Protein AF-Q9AQ49-F1 (afdb_monomer_lite)

InterPro domains:
  IPR006016 UspA [PF00582] (4-62)

Organism: Klebsiella pneumoniae (NCBI:txid573)

Secondary structure (DSSP, 8-state):
-----EEEEE--TT-S--HHHHHHHHHHHHH--EEEEE-----GGGG-TTTS-HHHHHHHHHHHHHHHHTT-

Radius of gyration: 16.84 Å; chains: 1; bounding box: 34×16×50 Å

Foldseek 3Di:
DQPDQEAEAEADLPDLDRVSVVVVVVCCVPRNHDYDYDYDDDDCLCVPPVPDDPVRSVVVVVVRVVVSVVSD

Structure (mmCIF, N/CA/C/O backbone):
data_AF-Q9AQ49-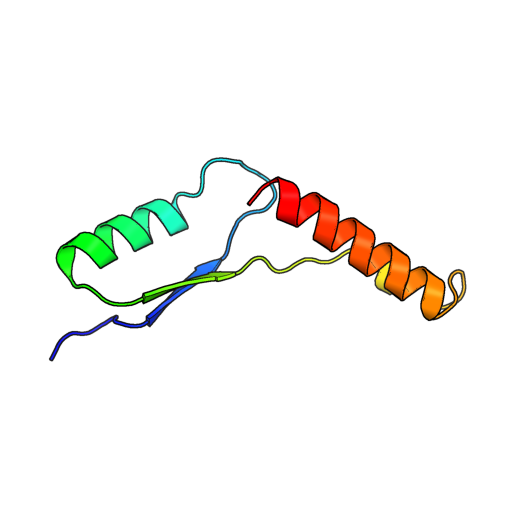F1
#
_entry.id   AF-Q9AQ49-F1
#
loop_
_atom_site.group_PDB
_atom_site.id
_atom_site.type_symbol
_atom_site.label_atom_id
_atom_site.label_alt_id
_atom_site.label_comp_id
_atom_site.label_asym_id
_atom_site.label_entity_id
_atom_site.label_seq_id
_atom_site.pdbx_PDB_ins_code
_atom_site.Cartn_x
_atom_site.Cartn_y
_atom_site.Cartn_z
_atom_site.occupancy
_atom_site.B_iso_or_equiv
_atom_site.auth_seq_id
_atom_site.auth_comp_id
_atom_site.auth_asym_id
_atom_site.auth_atom_id
_atom_site.pdbx_PDB_model_num
ATOM 1 N N . MET A 1 1 ? -5.694 1.564 29.889 1.00 63.44 1 MET A N 1
ATOM 2 C CA . MET A 1 1 ? -4.744 1.843 28.785 1.00 63.44 1 MET A CA 1
ATOM 3 C C . MET A 1 1 ? -5.480 1.738 27.459 1.00 63.44 1 MET A C 1
ATOM 5 O O . MET A 1 1 ? -6.113 0.714 27.230 1.00 63.44 1 MET A O 1
ATOM 9 N N . ALA A 1 2 ? -5.414 2.764 26.608 1.00 67.69 2 ALA A N 1
ATOM 10 C CA . ALA A 1 2 ? -5.975 2.695 25.260 1.00 67.69 2 ALA A CA 1
ATOM 11 C C . ALA A 1 2 ? -5.082 1.799 24.382 1.00 67.69 2 ALA A C 1
ATOM 13 O O . ALA A 1 2 ? -3.938 2.145 24.093 1.00 67.69 2 ALA A O 1
ATOM 14 N N . LYS A 1 3 ? -5.574 0.609 24.020 1.00 83.62 3 LYS A N 1
ATOM 15 C CA . LYS A 1 3 ? -4.887 -0.317 23.103 1.00 83.62 3 LYS A CA 1
ATOM 16 C C . LYS A 1 3 ? -5.160 0.095 21.647 1.00 83.62 3 LYS A C 1
ATOM 18 O O . LYS A 1 3 ? -6.099 0.841 21.387 1.00 83.62 3 LYS A O 1
ATOM 23 N N . TYR A 1 4 ? -4.340 -0.387 20.711 1.00 89.06 4 TYR A N 1
ATOM 24 C CA . TYR A 1 4 ? -4.549 -0.242 19.257 1.00 89.06 4 TYR A CA 1
ATOM 25 C C . TYR A 1 4 ? -4.536 1.201 18.717 1.00 89.06 4 TYR A C 1
ATOM 27 O O . TYR A 1 4 ? -5.301 1.551 17.827 1.00 89.06 4 TYR A O 1
ATOM 35 N N . GLN A 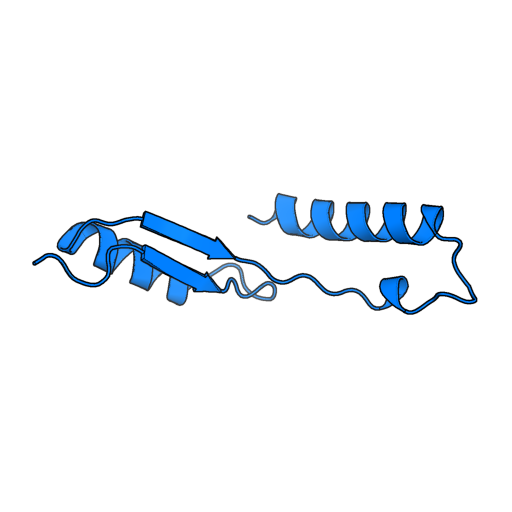1 5 ? -3.633 2.042 19.230 1.00 95.19 5 GLN A N 1
ATOM 36 C CA . GLN A 1 5 ? -3.523 3.449 18.813 1.00 95.19 5 GLN A CA 1
ATOM 37 C C . GLN A 1 5 ? -2.815 3.664 17.468 1.00 95.19 5 GLN A C 1
ATOM 39 O O . GLN A 1 5 ? -2.885 4.761 16.928 1.00 95.19 5 GLN A O 1
ATOM 44 N N . ASN A 1 6 ? -2.141 2.651 16.922 1.00 96.44 6 ASN A N 1
ATOM 45 C CA . ASN A 1 6 ? -1.421 2.741 15.653 1.00 96.44 6 ASN A CA 1
ATOM 46 C C . ASN A 1 6 ? -1.887 1.616 14.730 1.00 96.44 6 ASN A C 1
ATOM 48 O O . ASN A 1 6 ? -1.438 0.478 14.860 1.00 96.44 6 ASN A O 1
ATOM 52 N N . MET A 1 7 ? -2.801 1.936 13.817 1.00 96.50 7 MET A N 1
ATOM 53 C CA . MET A 1 7 ? -3.335 0.994 12.838 1.00 96.50 7 MET A CA 1
ATOM 54 C C . MET A 1 7 ? -2.591 1.141 11.512 1.00 96.50 7 MET A C 1
ATOM 56 O O . MET A 1 7 ? -2.483 2.242 10.974 1.00 96.50 7 MET A O 1
ATOM 60 N N . LEU A 1 8 ? -2.099 0.025 10.979 1.00 97.81 8 LEU A N 1
ATOM 61 C CA . LEU A 1 8 ? -1.582 -0.066 9.618 1.00 97.81 8 LEU A CA 1
ATOM 62 C C . LEU A 1 8 ? -2.655 -0.714 8.744 1.00 97.81 8 LEU A C 1
ATOM 64 O O . LEU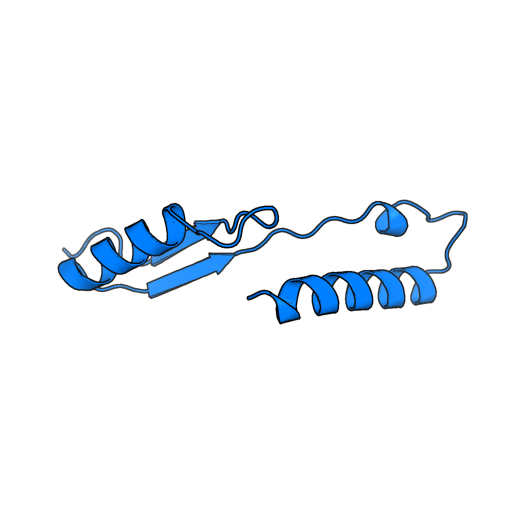 A 1 8 ? -3.088 -1.830 9.026 1.00 97.81 8 LEU A O 1
ATOM 68 N N . VAL A 1 9 ? -3.077 -0.011 7.702 1.00 97.31 9 VAL A N 1
ATOM 69 C CA . VAL A 1 9 ? -4.032 -0.498 6.708 1.00 97.31 9 VAL A CA 1
ATOM 70 C C . VAL A 1 9 ? -3.272 -0.731 5.417 1.00 97.31 9 VAL A C 1
ATOM 72 O O . VAL A 1 9 ? -2.707 0.208 4.866 1.00 97.31 9 VAL A O 1
ATOM 75 N N . VAL A 1 10 ? -3.262 -1.973 4.943 1.00 96.31 10 VAL A N 1
ATOM 76 C CA . VAL A 1 10 ? -2.758 -2.300 3.608 1.00 96.31 10 VAL A CA 1
ATOM 77 C C . VAL A 1 10 ? -3.874 -2.022 2.607 1.00 96.31 10 VAL A C 1
ATOM 79 O O . VAL A 1 10 ? -4.981 -2.531 2.776 1.00 96.31 10 VAL A O 1
ATOM 82 N N . ILE A 1 11 ? -3.590 -1.181 1.619 1.00 94.19 11 ILE A N 1
ATOM 83 C CA . ILE A 1 11 ? -4.527 -0.812 0.557 1.00 94.19 11 ILE A CA 1
ATOM 84 C C . ILE A 1 11 ? -4.488 -1.871 -0.542 1.00 94.19 11 ILE A C 1
ATOM 86 O O . ILE A 1 11 ? -3.406 -2.304 -0.940 1.00 94.19 11 ILE A O 1
ATOM 90 N N . ASP A 1 12 ? -5.663 -2.266 -1.029 1.00 91.44 12 ASP A N 1
ATOM 91 C CA . ASP A 1 12 ? -5.797 -3.135 -2.198 1.00 91.44 12 ASP A CA 1
ATOM 92 C C . ASP A 1 12 ? -5.843 -2.281 -3.475 1.00 91.44 12 ASP A C 1
ATOM 94 O O . ASP A 1 12 ? -6.835 -1.587 -3.685 1.00 91.44 12 ASP A O 1
ATOM 98 N N . PRO A 1 13 ? -4.815 -2.311 -4.341 1.00 86.88 13 PRO A N 1
ATOM 99 C CA . PRO A 1 13 ? -4.773 -1.495 -5.554 1.00 86.88 13 PRO A CA 1
ATOM 100 C C . PRO A 1 13 ? -5.733 -1.941 -6.666 1.00 86.88 13 PRO A C 1
ATOM 102 O O . PRO A 1 13 ? -5.733 -1.315 -7.728 1.00 86.88 13 PRO A O 1
ATOM 105 N N . ASN A 1 14 ? -6.471 -3.042 -6.489 1.00 87.44 14 ASN A N 1
ATOM 106 C CA . ASN A 1 14 ? -7.315 -3.625 -7.536 1.00 87.44 14 ASN A CA 1
ATOM 107 C C . ASN A 1 14 ? -8.801 -3.263 -7.401 1.00 87.44 14 ASN A C 1
ATOM 109 O O . ASN A 1 14 ? -9.598 -3.669 -8.244 1.00 87.44 14 ASN A O 1
ATOM 113 N N . GLN A 1 15 ? -9.189 -2.536 -6.351 1.00 89.50 15 GLN A N 1
ATOM 114 C CA . GLN A 1 15 ? -10.588 -2.206 -6.081 1.00 89.50 15 GLN A CA 1
ATOM 115 C C . GLN A 1 15 ? -10.732 -0.877 -5.346 1.00 89.50 15 GLN A C 1
ATOM 117 O O . GLN A 1 15 ? -10.044 -0.647 -4.361 1.00 89.50 15 GLN A O 1
ATOM 122 N N . ASP A 1 16 ? -11.688 -0.045 -5.759 1.00 88.62 16 ASP A N 1
ATOM 123 C CA . ASP A 1 16 ? -11.955 1.259 -5.131 1.00 88.62 16 ASP A CA 1
ATOM 124 C C . ASP A 1 16 ? -12.405 1.127 -3.670 1.00 88.62 16 ASP A C 1
ATOM 126 O O . ASP A 1 16 ? -11.965 1.883 -2.802 1.00 88.62 16 ASP A O 1
ATOM 130 N N . ASP A 1 17 ? -13.264 0.145 -3.367 1.00 92.75 17 ASP A N 1
ATOM 131 C CA . ASP A 1 17 ? -13.706 -0.070 -1.992 1.00 92.75 17 ASP A CA 1
ATOM 132 C C . ASP A 1 17 ? -12.574 -0.648 -1.139 1.00 92.75 17 ASP A C 1
ATOM 134 O O . ASP A 1 17 ? -11.976 -1.671 -1.470 1.00 92.75 17 ASP A O 1
ATOM 138 N N . GLN A 1 18 ? -12.336 -0.037 0.022 1.00 95.38 18 GLN A N 1
ATOM 139 C CA . GLN A 1 18 ? -11.298 -0.454 0.966 1.00 95.38 18 GLN A CA 1
ATOM 140 C C . GLN A 1 18 ? -11.924 -0.914 2.295 1.00 95.38 18 GLN A C 1
ATOM 142 O O . GLN A 1 18 ? -11.946 -0.151 3.272 1.00 95.38 18 GLN A O 1
ATOM 147 N N . PRO A 1 19 ? -12.416 -2.169 2.402 1.00 97.31 19 PRO A N 1
ATOM 148 C CA . PRO A 1 19 ? -13.023 -2.687 3.630 1.00 97.31 19 PRO A CA 1
ATOM 149 C C . PRO A 1 19 ? -12.112 -2.591 4.860 1.00 97.31 19 PRO A C 1
ATOM 151 O O . PRO A 1 19 ? -12.586 -2.304 5.963 1.00 97.31 19 PRO A O 1
ATOM 154 N N . ALA A 1 20 ? -10.801 -2.790 4.6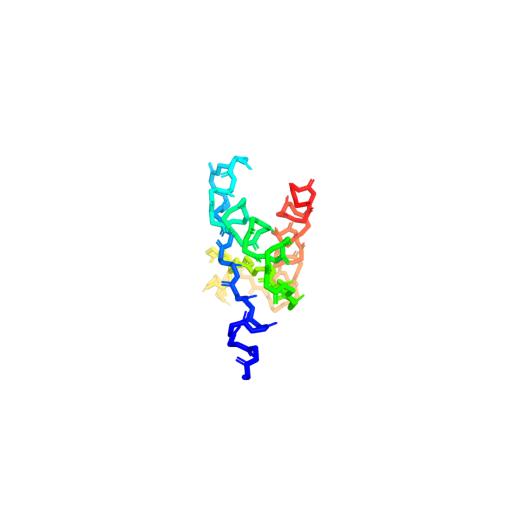75 1.00 97.12 20 ALA A N 1
ATOM 155 C CA . ALA A 1 20 ? -9.808 -2.672 5.740 1.00 97.12 20 ALA A CA 1
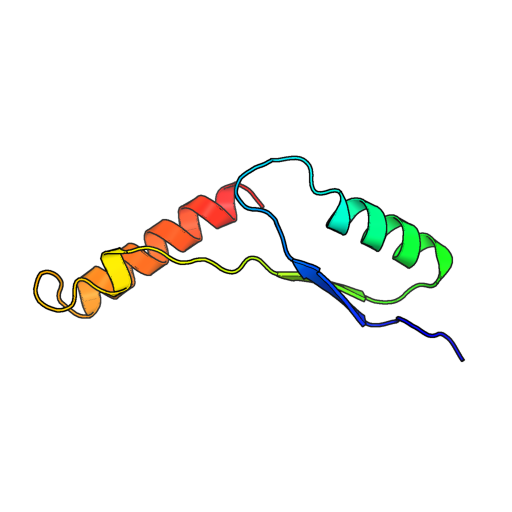ATOM 156 C C . ALA A 1 20 ? -9.693 -1.227 6.258 1.00 97.12 20 ALA A C 1
ATOM 158 O O . ALA A 1 20 ? -9.675 -1.006 7.472 1.00 97.12 20 ALA A O 1
ATOM 159 N N . LEU A 1 21 ? -9.706 -0.237 5.358 1.00 97.06 21 LEU A N 1
ATOM 160 C CA . LEU A 1 21 ? -9.703 1.179 5.724 1.00 97.06 21 LEU A CA 1
ATOM 161 C C . LEU A 1 21 ? -11.003 1.571 6.427 1.00 97.06 21 LEU A C 1
ATOM 163 O O . LEU A 1 21 ? -10.963 2.176 7.498 1.00 97.06 21 LEU A O 1
ATOM 167 N N . ARG A 1 22 ? -12.157 1.152 5.891 1.00 97.50 22 ARG A N 1
ATOM 168 C CA . ARG A 1 22 ? -13.468 1.377 6.522 1.00 97.50 22 ARG A CA 1
ATOM 169 C C . ARG A 1 22 ? -13.514 0.804 7.939 1.00 97.50 22 ARG A C 1
ATOM 171 O O . ARG A 1 22 ? -14.004 1.461 8.859 1.00 97.50 22 ARG A O 1
ATOM 178 N N . ARG A 1 23 ? -12.957 -0.394 8.148 1.00 97.69 23 ARG A N 1
ATOM 179 C CA . ARG A 1 23 ? -12.837 -0.993 9.484 1.00 97.69 23 ARG A CA 1
ATOM 180 C C . ARG A 1 23 ? -11.917 -0.181 10.397 1.00 97.69 23 ARG A C 1
ATOM 182 O O . ARG A 1 23 ? -12.266 0.016 11.559 1.00 97.69 23 ARG A O 1
ATOM 189 N N . ALA A 1 24 ? -10.781 0.296 9.899 1.00 97.12 24 ALA A N 1
ATOM 190 C CA . ALA A 1 24 ? -9.862 1.115 10.685 1.00 97.12 24 ALA A CA 1
ATOM 191 C C . ALA A 1 24 ? -10.491 2.455 11.099 1.00 97.12 24 ALA A C 1
ATOM 193 O O . ALA A 1 24 ? -10.362 2.848 12.256 1.00 97.12 24 ALA A O 1
ATOM 194 N N . VAL A 1 25 ? -11.242 3.112 10.207 1.00 97.44 25 VAL A N 1
ATOM 195 C CA . VAL A 1 25 ? -11.995 4.342 10.518 1.00 97.44 25 VAL A CA 1
ATOM 196 C C . VAL A 1 25 ? -13.032 4.086 11.611 1.00 97.44 25 VAL A C 1
ATOM 198 O O . VAL A 1 25 ? -13.097 4.837 12.582 1.00 97.44 25 VAL A O 1
ATOM 201 N N . TYR A 1 26 ? -13.790 2.993 11.508 1.00 97.38 26 TYR A N 1
ATOM 202 C CA . TYR A 1 26 ? -14.747 2.599 12.545 1.00 97.38 26 TYR A CA 1
ATOM 203 C C . TYR A 1 26 ? -14.085 2.392 13.916 1.00 97.38 26 TYR A C 1
ATOM 205 O O . TYR A 1 26 ? -14.625 2.803 14.943 1.00 97.38 26 TYR A O 1
ATOM 213 N N . LEU A 1 27 ? -12.906 1.763 13.948 1.00 95.50 27 LEU A N 1
ATOM 214 C CA . LEU A 1 27 ? -12.142 1.597 15.184 1.00 95.50 27 LEU A CA 1
ATOM 215 C C . LEU A 1 27 ? -11.647 2.951 15.703 1.00 95.50 27 LEU A C 1
ATOM 217 O O . LEU A 1 27 ? -11.857 3.260 16.874 1.00 95.50 27 LEU A O 1
ATOM 221 N N . HIS A 1 28 ? -11.080 3.791 14.837 1.00 95.44 28 HIS A N 1
ATOM 222 C CA . HIS A 1 28 ? -10.611 5.128 15.199 1.00 95.44 28 HIS A CA 1
ATOM 223 C C . HIS A 1 28 ? -11.710 5.978 15.850 1.00 95.44 28 HIS A C 1
ATOM 225 O O . HIS A 1 28 ? -11.477 6.595 16.886 1.00 95.44 28 HIS A O 1
ATOM 231 N N . GLN A 1 29 ? -12.930 5.940 15.314 1.00 96.19 29 GLN A N 1
ATOM 232 C CA . GLN A 1 29 ? -14.078 6.655 15.881 1.00 96.19 29 GLN A CA 1
ATOM 233 C C . GLN A 1 29 ? -14.446 6.202 17.305 1.00 96.19 29 GLN A C 1
ATOM 235 O O . GLN A 1 29 ? -15.029 6.976 18.058 1.00 96.19 29 GLN A O 1
ATOM 240 N N . ARG A 1 30 ? -14.127 4.958 17.689 1.00 94.69 30 ARG A N 1
ATOM 241 C CA . ARG A 1 30 ? -14.487 4.381 18.998 1.00 94.69 30 ARG A CA 1
ATOM 242 C C . ARG A 1 30 ? -13.368 4.427 20.027 1.00 94.69 30 ARG A C 1
ATOM 244 O O . ARG A 1 30 ? -13.644 4.562 21.214 1.00 94.69 30 ARG A O 1
ATOM 251 N N . ILE A 1 31 ? -12.125 4.240 19.589 1.00 94.50 31 ILE A N 1
ATOM 252 C CA . ILE A 1 31 ? -10.965 4.083 20.480 1.00 94.50 31 ILE A CA 1
ATOM 253 C C . ILE A 1 31 ? -9.843 5.094 20.207 1.00 94.50 31 ILE A C 1
ATOM 255 O O . ILE A 1 31 ? -8.809 5.045 20.874 1.00 94.50 31 ILE A O 1
ATOM 259 N N . GLY A 1 32 ? -10.028 6.016 19.259 1.00 93.06 32 GLY A N 1
ATOM 260 C CA . GLY A 1 32 ? -9.017 6.989 18.849 1.00 93.06 32 GLY A CA 1
ATOM 261 C C . GLY A 1 32 ? -7.856 6.360 18.071 1.00 93.06 32 GLY A C 1
ATOM 262 O O . GLY A 1 32 ? -7.990 5.316 17.433 1.00 93.06 32 GLY A O 1
ATOM 263 N N . GLY A 1 33 ? -6.693 7.009 18.111 1.00 94.12 33 GLY A N 1
ATOM 264 C CA . GLY A 1 33 ? -5.464 6.536 17.466 1.00 94.12 33 GLY A CA 1
ATOM 265 C C . GLY A 1 33 ? -5.207 7.142 16.088 1.00 94.12 33 GLY A C 1
ATOM 266 O O . GLY A 1 33 ? -5.848 8.104 15.682 1.00 94.12 33 GLY A O 1
ATOM 267 N N . ARG A 1 34 ? -4.238 6.591 15.361 1.00 96.69 34 ARG A N 1
ATOM 268 C CA . ARG A 1 34 ? -3.835 7.014 14.017 1.00 96.69 34 ARG A CA 1
ATOM 269 C C . ARG A 1 34 ? -3.929 5.838 13.059 1.00 96.69 34 ARG A C 1
ATOM 271 O O . ARG A 1 34 ? -3.654 4.696 13.432 1.00 96.69 34 ARG A O 1
ATOM 278 N N . ILE A 1 35 ? -4.277 6.144 11.817 1.00 97.62 35 ILE A N 1
ATOM 279 C CA . ILE A 1 35 ? -4.341 5.181 10.723 1.00 97.62 35 ILE A CA 1
ATOM 280 C C . ILE A 1 35 ? -3.246 5.543 9.724 1.00 97.62 35 ILE A C 1
ATOM 282 O O . ILE A 1 35 ? -3.156 6.689 9.290 1.00 97.62 35 ILE A O 1
ATOM 286 N N . LYS A 1 36 ? -2.414 4.567 9.364 1.00 97.38 36 LYS A N 1
ATOM 287 C CA . LYS A 1 36 ? -1.491 4.656 8.234 1.00 97.38 36 LYS A CA 1
ATOM 288 C C . LYS A 1 36 ? -2.037 3.789 7.106 1.00 97.38 36 LYS A C 1
ATOM 290 O O . LYS A 1 36 ? -2.033 2.568 7.239 1.00 97.38 36 LYS A O 1
ATOM 295 N N . ALA A 1 37 ? -2.488 4.412 6.023 1.00 95.25 37 ALA A N 1
ATOM 296 C CA . ALA A 1 37 ? -2.758 3.720 4.768 1.00 9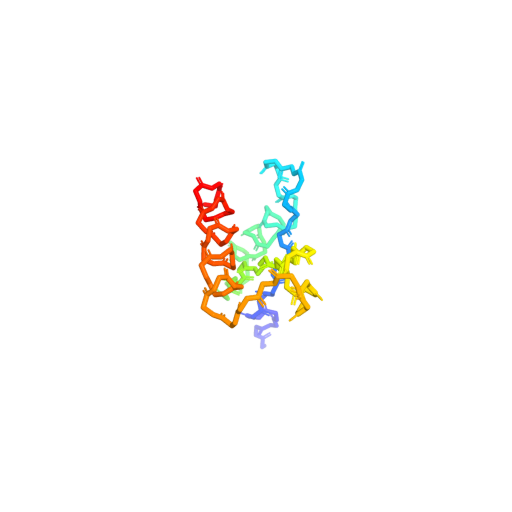5.25 37 ALA A CA 1
ATOM 297 C C . ALA A 1 37 ? -1.426 3.456 4.053 1.00 95.25 37 ALA A C 1
ATOM 299 O O . ALA A 1 37 ? -0.612 4.365 3.889 1.00 95.25 37 ALA A O 1
ATOM 300 N N . PHE A 1 38 ? -1.177 2.205 3.689 1.00 95.06 38 PHE A N 1
ATOM 301 C CA . PHE A 1 38 ? 0.056 1.754 3.061 1.00 95.06 38 PHE A CA 1
ATOM 302 C C . PHE A 1 38 ? -0.281 0.955 1.808 1.00 95.06 38 PHE A C 1
ATOM 304 O O . PHE A 1 38 ? -0.942 -0.078 1.892 1.00 95.06 38 PHE A O 1
ATOM 311 N N . LEU A 1 39 ? 0.197 1.424 0.659 1.00 92.50 39 LEU A N 1
ATOM 312 C CA . LEU A 1 39 ? 0.083 0.714 -0.606 1.00 92.50 39 LEU A CA 1
ATOM 313 C C . LEU A 1 39 ? 1.478 0.246 -1.048 1.00 92.50 39 LEU A C 1
ATOM 315 O O . LEU A 1 39 ? 2.292 1.086 -1.442 1.00 92.50 39 LEU A O 1
ATOM 319 N N . PRO A 1 40 ? 1.788 -1.062 -0.990 1.00 89.06 40 PRO A N 1
ATOM 320 C CA . PRO A 1 40 ? 2.976 -1.581 -1.647 1.00 89.06 40 PRO A CA 1
ATOM 321 C C . PRO A 1 40 ? 2.760 -1.560 -3.164 1.00 89.06 40 PRO A C 1
ATOM 323 O O . PRO A 1 40 ? 1.769 -2.081 -3.670 1.00 89.06 40 PRO A O 1
ATOM 326 N N . ILE A 1 41 ? 3.699 -0.958 -3.889 1.00 87.81 41 ILE A N 1
ATOM 327 C CA . ILE A 1 41 ? 3.682 -0.882 -5.350 1.00 87.81 41 ILE A CA 1
ATOM 328 C C . ILE A 1 41 ? 4.879 -1.669 -5.872 1.00 87.81 41 ILE A C 1
ATOM 330 O O . ILE A 1 41 ? 6.011 -1.432 -5.450 1.00 87.81 41 ILE A O 1
ATOM 334 N N . TYR A 1 42 ? 4.616 -2.575 -6.806 1.00 86.50 42 TYR A N 1
ATOM 335 C CA . TYR A 1 42 ? 5.631 -3.282 -7.571 1.00 86.50 42 TYR A CA 1
ATOM 336 C C . TYR A 1 42 ? 5.282 -3.198 -9.055 1.00 86.50 42 TYR A C 1
ATOM 338 O O . TYR A 1 42 ? 4.110 -3.271 -9.425 1.00 86.50 42 TYR A O 1
ATOM 346 N N . ASP A 1 43 ? 6.311 -3.045 -9.881 1.00 87.50 43 ASP A N 1
ATOM 347 C CA . ASP A 1 43 ? 6.207 -3.075 -11.333 1.00 87.50 43 ASP A CA 1
ATOM 348 C C . ASP A 1 43 ? 7.409 -3.821 -11.919 1.00 87.50 43 ASP A C 1
ATOM 350 O O . ASP A 1 43 ? 8.544 -3.648 -11.461 1.00 87.50 43 ASP A O 1
ATOM 354 N N . PHE A 1 44 ? 7.155 -4.644 -12.937 1.00 86.81 44 PHE A N 1
ATOM 355 C CA . PHE A 1 44 ? 8.164 -5.521 -13.532 1.00 86.81 44 PHE A CA 1
ATOM 356 C C . PHE A 1 44 ? 9.314 -4.749 -14.203 1.00 86.81 44 PHE A C 1
ATOM 358 O O . PHE A 1 44 ? 10.433 -5.254 -14.283 1.00 86.81 44 PHE A O 1
ATOM 365 N N . SER A 1 45 ? 9.096 -3.491 -14.612 1.00 86.25 45 SER A N 1
ATOM 366 C CA . SER A 1 45 ? 10.166 -2.624 -15.135 1.00 86.25 45 SER A CA 1
ATOM 367 C C . SER A 1 45 ? 11.349 -2.462 -14.181 1.00 86.25 45 SER A C 1
ATOM 369 O O . SER A 1 45 ? 12.477 -2.236 -14.621 1.00 86.25 45 SER A O 1
ATOM 371 N N . TYR A 1 46 ? 11.133 -2.629 -12.874 1.00 84.75 46 TYR A N 1
ATOM 372 C CA . TYR A 1 46 ? 12.203 -2.522 -11.889 1.00 84.75 46 TYR A CA 1
ATOM 373 C C . TYR A 1 46 ? 13.277 -3.613 -12.052 1.00 84.75 46 TYR A C 1
ATOM 375 O O . TYR A 1 46 ? 14.452 -3.382 -11.737 1.00 84.75 46 TYR A O 1
ATOM 383 N N . GLU A 1 47 ? 12.890 -4.770 -12.598 1.00 88.06 47 GLU A N 1
ATOM 384 C CA . GLU A 1 47 ? 13.754 -5.932 -12.834 1.00 88.06 47 GLU A CA 1
ATOM 385 C C . GLU A 1 47 ? 14.439 -5.918 -14.206 1.00 88.06 47 GLU A C 1
ATOM 387 O O . GLU A 1 47 ? 15.409 -6.648 -14.415 1.00 88.06 47 GLU A O 1
ATOM 392 N N . MET A 1 48 ? 14.005 -5.048 -15.124 1.00 89.94 48 MET A N 1
ATOM 393 C CA . MET A 1 48 ? 14.532 -4.938 -16.491 1.00 89.94 48 MET A CA 1
ATOM 394 C C . MET A 1 48 ? 15.905 -4.239 -16.551 1.00 89.94 48 MET A C 1
ATOM 396 O O . MET A 1 48 ? 16.115 -3.290 -17.299 1.00 89.94 48 MET A O 1
ATOM 400 N N . THR A 1 49 ? 16.867 -4.703 -15.756 1.00 89.06 49 THR A N 1
ATOM 401 C CA . THR A 1 49 ? 18.188 -4.070 -15.570 1.00 89.06 49 THR A CA 1
ATOM 402 C C . THR A 1 49 ? 19.099 -4.124 -16.796 1.00 89.06 49 THR A C 1
ATOM 404 O O . THR A 1 49 ? 20.014 -3.315 -16.905 1.00 89.06 49 THR A O 1
ATOM 407 N N . THR A 1 50 ? 18.859 -5.060 -17.715 1.00 91.19 50 THR A N 1
ATOM 408 C CA . THR A 1 50 ? 19.584 -5.174 -18.989 1.00 91.19 50 THR A CA 1
ATOM 409 C C . THR A 1 50 ? 18.980 -4.320 -20.099 1.00 91.19 50 THR A C 1
ATOM 411 O O . THR A 1 50 ? 19.695 -3.952 -21.026 1.00 91.19 50 THR A O 1
ATOM 414 N N . LEU A 1 51 ? 17.679 -4.023 -20.021 1.00 90.81 51 LEU A N 1
ATOM 415 C CA . LEU A 1 51 ? 16.941 -3.268 -21.038 1.00 90.81 51 LEU A CA 1
ATOM 416 C C . LEU A 1 51 ? 16.814 -1.784 -20.691 1.00 90.81 51 LEU A C 1
ATOM 418 O O . LEU A 1 51 ? 16.641 -0.975 -21.594 1.00 90.81 51 LEU A O 1
ATOM 422 N N . LEU A 1 52 ? 16.882 -1.442 -19.403 1.00 90.19 52 LEU A N 1
ATOM 423 C CA . LEU A 1 52 ? 16.688 -0.090 -18.902 1.00 90.19 52 LEU A CA 1
ATOM 424 C C . LEU A 1 52 ? 17.900 0.366 -18.099 1.00 90.19 52 LEU A C 1
ATOM 426 O O . LEU A 1 52 ? 18.352 -0.298 -17.157 1.00 90.19 52 LEU A O 1
ATOM 430 N N . SER A 1 53 ? 18.364 1.565 -18.419 1.00 93.62 53 SER A N 1
ATOM 431 C CA . SER A 1 53 ? 19.302 2.305 -17.587 1.00 93.62 53 SER A CA 1
ATOM 432 C C . SER A 1 53 ? 18.710 2.597 -16.192 1.00 93.62 53 SER A C 1
ATOM 434 O O . SER A 1 53 ? 17.491 2.540 -15.979 1.00 93.62 53 SER A O 1
ATOM 436 N N . PRO A 1 54 ? 19.550 2.925 -15.193 1.00 91.44 54 PRO A N 1
ATOM 437 C CA . PRO A 1 54 ? 19.075 3.332 -13.869 1.00 91.44 54 PRO A CA 1
ATOM 438 C C . PRO A 1 54 ? 18.091 4.516 -13.889 1.00 91.44 54 PRO A C 1
ATOM 440 O O . PRO A 1 54 ? 17.130 4.523 -13.114 1.00 91.44 54 PRO A O 1
ATOM 443 N N . ASP A 1 55 ? 18.297 5.482 -14.787 1.00 93.88 55 ASP A N 1
ATOM 444 C CA . ASP A 1 55 ? 17.442 6.667 -14.905 1.00 93.88 55 ASP A CA 1
ATOM 445 C C . ASP A 1 55 ? 16.079 6.315 -15.507 1.00 93.88 55 ASP A C 1
ATOM 447 O O . ASP A 1 55 ? 15.047 6.733 -14.979 1.00 93.88 55 ASP A O 1
ATOM 451 N N . GLU A 1 56 ? 16.046 5.463 -16.537 1.00 93.25 56 GLU A N 1
ATOM 452 C CA . GLU A 1 56 ? 14.795 4.956 -17.115 1.00 93.25 56 GLU A CA 1
ATOM 453 C C . GLU A 1 56 ? 13.982 4.165 -16.086 1.00 93.25 56 GLU A C 1
ATOM 455 O O . GLU A 1 56 ? 12.780 4.391 -15.944 1.00 93.25 56 GLU A O 1
ATOM 460 N N . ARG A 1 57 ? 14.628 3.311 -15.279 1.00 90.75 57 ARG A N 1
ATOM 461 C CA . ARG A 1 57 ? 13.940 2.609 -14.178 1.00 90.75 57 ARG A CA 1
ATOM 462 C C . ARG A 1 57 ? 13.395 3.571 -13.124 1.00 90.75 57 ARG A C 1
ATOM 464 O O . ARG A 1 57 ? 12.317 3.336 -12.578 1.00 90.75 57 ARG A O 1
ATOM 471 N N . THR A 1 58 ? 14.104 4.664 -12.843 1.00 91.06 58 THR A N 1
ATOM 472 C CA . THR A 1 58 ? 13.634 5.704 -11.914 1.00 91.06 58 THR A CA 1
ATOM 473 C C . THR A 1 58 ? 12.423 6.446 -12.480 1.00 91.06 58 THR A C 1
ATOM 475 O O . THR A 1 58 ? 11.443 6.652 -11.760 1.00 91.06 58 THR A O 1
ATOM 478 N N . ALA A 1 59 ? 12.444 6.779 -13.771 1.00 92.69 59 ALA A N 1
ATOM 479 C CA . ALA A 1 59 ? 11.317 7.396 -14.461 1.00 92.69 59 ALA A CA 1
ATOM 480 C C . ALA A 1 59 ? 10.086 6.473 -14.479 1.00 92.69 59 ALA A C 1
ATOM 482 O O . ALA A 1 59 ? 8.987 6.915 -14.140 1.00 92.69 59 ALA A O 1
ATOM 483 N N . MET A 1 60 ? 10.268 5.180 -14.779 1.00 91.00 60 MET A N 1
ATOM 484 C CA . MET A 1 60 ? 9.183 4.192 -14.736 1.00 91.00 60 MET A CA 1
ATOM 485 C C . MET A 1 60 ? 8.602 4.052 -13.331 1.00 91.00 60 MET A C 1
ATOM 487 O O . MET A 1 60 ? 7.387 4.157 -13.161 1.00 91.00 60 MET A O 1
ATOM 491 N N . ARG A 1 61 ? 9.454 3.929 -12.303 1.00 90.88 61 ARG A N 1
ATOM 492 C CA . ARG A 1 61 ? 9.019 3.919 -10.899 1.00 90.88 61 ARG A CA 1
ATOM 493 C C . ARG A 1 61 ? 8.157 5.139 -10.570 1.00 90.88 61 ARG A C 1
ATOM 495 O O . ARG A 1 61 ? 7.104 4.985 -9.953 1.00 90.88 61 ARG A O 1
ATOM 502 N N . GLN A 1 62 ? 8.584 6.335 -10.973 1.00 91.38 62 GLN A N 1
ATOM 503 C CA . GLN A 1 62 ? 7.829 7.558 -10.706 1.00 91.38 62 GLN A CA 1
ATOM 504 C C . GLN A 1 62 ? 6.491 7.583 -11.457 1.00 91.38 62 GLN A C 1
ATOM 506 O O . GLN A 1 62 ? 5.488 8.014 -10.890 1.00 91.38 62 GLN A O 1
ATOM 511 N N . GLY A 1 63 ? 6.455 7.067 -12.688 1.00 90.12 63 GLY A N 1
ATOM 512 C CA . GLY A 1 63 ? 5.226 6.898 -13.463 1.00 90.12 63 GLY A CA 1
ATOM 513 C C . GLY A 1 63 ? 4.216 5.982 -12.768 1.00 90.12 63 GLY A C 1
ATOM 514 O O . GLY A 1 63 ? 3.060 6.366 -12.595 1.00 90.12 63 GLY A O 1
ATOM 515 N N . VAL A 1 64 ? 4.659 4.815 -12.290 1.00 89.38 64 VAL A N 1
ATOM 516 C CA . VAL A 1 64 ? 3.796 3.861 -11.569 1.00 89.38 64 VAL A CA 1
ATOM 517 C C . VAL A 1 64 ? 3.298 4.462 -10.250 1.00 89.38 64 VAL A C 1
ATOM 519 O O . VAL A 1 64 ? 2.112 4.361 -9.936 1.00 89.38 64 VAL A O 1
ATOM 522 N N . ILE A 1 65 ? 4.167 5.145 -9.493 1.00 89.06 65 ILE A N 1
ATOM 523 C CA . ILE A 1 65 ? 3.758 5.865 -8.275 1.00 89.06 65 ILE A CA 1
ATOM 524 C C . ILE A 1 65 ? 2.701 6.924 -8.608 1.00 89.06 65 ILE A C 1
ATOM 526 O O . ILE A 1 65 ? 1.687 7.005 -7.916 1.00 89.06 65 ILE A O 1
ATOM 530 N N . GLY A 1 66 ? 2.901 7.706 -9.672 1.00 88.06 66 GLY A N 1
ATOM 531 C CA . GLY A 1 66 ? 1.957 8.736 -10.106 1.00 88.06 66 GLY A CA 1
ATOM 532 C C . GLY A 1 66 ? 0.579 8.168 -10.447 1.00 88.06 66 GLY A C 1
ATOM 533 O O . GLY A 1 66 ? -0.428 8.669 -9.951 1.00 88.06 66 GLY A O 1
ATOM 534 N N . GLN A 1 67 ? 0.534 7.072 -11.209 1.00 84.38 67 GLN A N 1
ATOM 535 C CA . GLN A 1 67 ? -0.717 6.389 -11.563 1.00 84.38 67 GLN A CA 1
ATOM 536 C C . GLN A 1 67 ? -1.485 5.901 -10.331 1.00 84.38 67 GLN A C 1
ATOM 538 O O . GLN A 1 67 ? -2.701 6.051 -10.260 1.00 84.38 67 GLN A O 1
ATOM 543 N N . ARG A 1 68 ? -0.780 5.335 -9.344 1.00 82.94 68 ARG A N 1
ATOM 544 C CA . ARG A 1 68 ? -1.403 4.819 -8.116 1.00 82.94 68 ARG A CA 1
ATOM 545 C C . ARG A 1 68 ? -1.781 5.925 -7.133 1.00 82.94 68 ARG A C 1
ATOM 547 O O . ARG A 1 68 ? -2.742 5.755 -6.396 1.00 82.94 68 ARG A O 1
ATOM 554 N N . THR A 1 69 ? -1.065 7.049 -7.138 1.00 79.06 69 THR A N 1
ATOM 555 C CA . THR A 1 69 ? -1.389 8.214 -6.298 1.00 79.06 69 THR A CA 1
ATOM 556 C C . THR A 1 69 ? -2.653 8.912 -6.777 1.00 79.06 69 THR A C 1
ATOM 558 O O . THR A 1 69 ? -3.433 9.343 -5.949 1.00 79.06 69 THR A O 1
ATOM 561 N N . ALA A 1 70 ? -2.894 8.993 -8.090 1.00 69.44 70 ALA A N 1
ATOM 562 C CA . ALA A 1 70 ? -4.107 9.619 -8.628 1.00 69.44 70 ALA A CA 1
ATOM 563 C C . ALA A 1 70 ? -5.408 8.921 -8.188 1.00 69.44 70 ALA A C 1
ATOM 565 O O . ALA A 1 70 ? -6.485 9.503 -8.277 1.00 69.44 70 ALA A O 1
ATOM 566 N N . TRP A 1 71 ? -5.296 7.667 -7.760 1.00 67.25 71 TRP A N 1
ATOM 567 C CA . TRP A 1 71 ? -6.405 6.841 -7.315 1.00 67.25 71 TRP A CA 1
ATOM 568 C C . TRP A 1 71 ? -6.647 6.901 -5.790 1.00 67.25 71 TRP A C 1
ATOM 570 O O . TRP A 1 71 ? -7.765 6.637 -5.355 1.00 67.25 71 TRP A O 1
ATOM 580 N N . ILE A 1 72 ? -5.630 7.262 -4.991 1.00 65.19 72 ILE A N 1
ATOM 581 C CA . ILE A 1 72 ? -5.712 7.421 -3.522 1.00 65.19 72 ILE A CA 1
ATOM 582 C C . ILE A 1 72 ? -6.187 8.832 -3.167 1.00 65.19 72 ILE A C 1
ATOM 584 O O . ILE A 1 72 ? -7.036 8.941 -2.253 1.00 65.19 72 ILE A O 1
#

pLDDT: mean 90.26, std 7.72, range [63.44, 97.81]

Sequence (72 aa):
MAKYQNMLVVIDPNQDDQPALRRAVYLHQRIGGRIKAFLPIYDFSYEMTTLLSPDERTAMRQGVIGQRTAWI